Protein AF-A0A3M1W6X1-F1 (afdb_monomer_lite)

Foldseek 3Di:
DVLVVVLVLLLVLCVVVVNPLCSSCVVVVHHSVVSVVSCVVSVPDDPDPPPDDPPDPDD

Radius of gyration: 14.83 Å; chains: 1; bounding box: 18×50×24 Å

Sequence (59 aa):
TLEEMERTMIQQALEQTGWNQTRAAHLLGISRDAIRYKIKKHKIERGVIVSAPSSLKSA

Secondary structure (DSSP, 8-s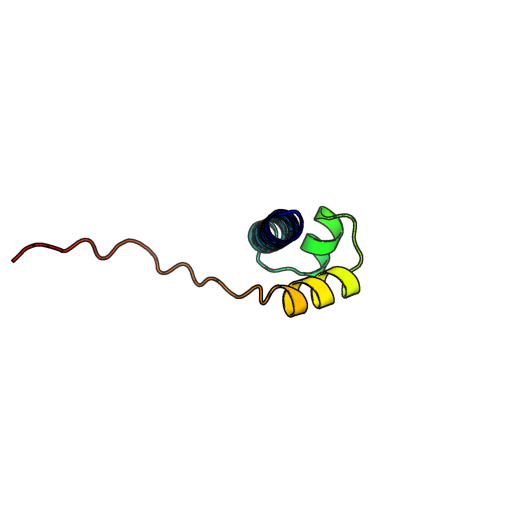tate):
-HHHHHHHHHHHHHHHTTT-HHHHHHHTTS-HHHHHHHHHHTT--------S-------

Structure (mmCIF, N/CA/C/O backbone):
data_AF-A0A3M1W6X1-F1
#
_entry.id   AF-A0A3M1W6X1-F1
#
loop_
_atom_site.group_PDB
_atom_site.id
_atom_site.type_symbol
_atom_site.label_atom_id
_atom_site.label_alt_id
_atom_site.label_comp_id
_atom_site.label_asym_id
_atom_site.label_entity_id
_atom_site.label_seq_id
_atom_site.pdbx_PDB_ins_code
_atom_site.Cartn_x
_atom_site.Cartn_y
_atom_site.Cartn_z
_atom_site.occupancy
_atom_site.B_iso_or_equiv
_atom_site.auth_seq_id
_atom_site.auth_comp_id
_atom_site.auth_asym_id
_atom_site.auth_atom_id
_atom_site.pdbx_PDB_model_num
ATOM 1 N N . THR A 1 1 ? -10.618 -2.796 12.853 1.00 89.56 1 THR A N 1
ATOM 2 C CA . THR A 1 1 ? -10.091 -1.421 13.052 1.00 89.56 1 THR A CA 1
ATOM 3 C C . THR A 1 1 ? -9.799 -0.776 11.703 1.00 89.56 1 THR A C 1
ATOM 5 O O . THR A 1 1 ? -9.848 -1.466 10.689 1.00 89.56 1 THR A O 1
ATOM 8 N N . LEU A 1 2 ? -9.496 0.529 11.654 1.00 89.19 2 LEU A N 1
ATOM 9 C CA . LEU A 1 2 ? -9.118 1.205 10.400 1.00 89.19 2 LEU A CA 1
ATOM 10 C C . LEU A 1 2 ? -7.908 0.533 9.718 1.00 89.19 2 LEU A C 1
ATOM 12 O O . LEU A 1 2 ? -7.863 0.436 8.496 1.00 89.19 2 LEU A O 1
ATOM 16 N N . GLU A 1 3 ? -6.963 0.008 10.504 1.00 90.88 3 GLU A N 1
ATOM 17 C CA . GLU A 1 3 ? -5.775 -0.679 9.982 1.00 90.88 3 GLU A CA 1
ATOM 18 C C . GLU A 1 3 ? -6.099 -2.007 9.282 1.00 90.88 3 GLU A C 1
ATOM 20 O O . GLU A 1 3 ? -5.517 -2.311 8.244 1.00 90.88 3 GLU A O 1
ATOM 25 N N . GLU A 1 4 ? -7.057 -2.783 9.794 1.00 92.31 4 GLU A N 1
ATOM 26 C CA . GLU A 1 4 ? -7.492 -4.038 9.159 1.00 92.31 4 GLU A CA 1
ATOM 27 C C . GLU A 1 4 ? -8.220 -3.787 7.836 1.00 92.31 4 GLU A C 1
ATOM 29 O O . GLU A 1 4 ? -8.013 -4.516 6.862 1.00 92.31 4 GLU A O 1
ATOM 34 N N . MET A 1 5 ? -9.041 -2.732 7.780 1.00 94.62 5 MET A N 1
ATOM 35 C CA . MET A 1 5 ? -9.691 -2.311 6.536 1.00 94.62 5 MET A CA 1
ATOM 36 C C . MET A 1 5 ? -8.651 -1.876 5.505 1.00 94.62 5 MET A C 1
ATOM 38 O O . MET A 1 5 ? -8.705 -2.314 4.358 1.00 94.62 5 MET A O 1
ATOM 42 N N . GLU A 1 6 ? -7.671 -1.067 5.915 1.00 95.19 6 GLU A N 1
ATOM 43 C CA . GLU A 1 6 ? -6.568 -0.659 5.047 1.00 95.19 6 GLU A CA 1
ATOM 44 C C . GLU A 1 6 ? -5.793 -1.871 4.511 1.00 95.19 6 GLU A C 1
ATOM 46 O O . GLU A 1 6 ? -5.588 -1.983 3.300 1.00 95.19 6 GLU A O 1
ATOM 51 N N . ARG A 1 7 ? -5.415 -2.811 5.387 1.00 95.50 7 ARG A N 1
ATOM 52 C CA . ARG A 1 7 ? -4.731 -4.051 4.999 1.00 95.50 7 ARG A CA 1
ATOM 53 C C . ARG A 1 7 ? -5.534 -4.842 3.966 1.00 95.50 7 ARG A C 1
ATOM 55 O O . ARG A 1 7 ? -4.966 -5.274 2.965 1.00 95.50 7 ARG A O 1
ATOM 62 N N . THR A 1 8 ? -6.839 -4.990 4.188 1.00 95.38 8 THR A N 1
ATOM 63 C CA . THR A 1 8 ? -7.740 -5.729 3.290 1.00 95.38 8 THR A CA 1
ATOM 64 C C . THR A 1 8 ? -7.828 -5.064 1.917 1.00 95.38 8 THR A C 1
ATOM 66 O O . THR A 1 8 ? -7.692 -5.745 0.903 1.00 95.38 8 THR A O 1
ATOM 69 N N . MET A 1 9 ? -7.966 -3.735 1.865 1.00 96.62 9 MET A N 1
ATOM 70 C CA . MET A 1 9 ? -8.004 -2.990 0.600 1.00 96.62 9 MET A CA 1
ATOM 71 C C . MET A 1 9 ? -6.705 -3.142 -0.198 1.00 96.62 9 MET A C 1
ATOM 73 O O . MET A 1 9 ? -6.739 -3.360 -1.409 1.00 96.62 9 MET A O 1
ATOM 77 N N . ILE A 1 10 ? -5.550 -3.075 0.474 1.00 96.56 10 ILE A N 1
ATOM 78 C CA . ILE A 1 10 ? -4.253 -3.264 -0.187 1.00 96.56 10 ILE A CA 1
ATOM 79 C C . ILE A 1 10 ? -4.123 -4.682 -0.732 1.00 96.56 10 ILE A C 1
ATOM 81 O O . ILE A 1 10 ? -3.695 -4.861 -1.872 1.00 96.56 10 ILE A O 1
ATOM 85 N N . GLN A 1 11 ? -4.499 -5.682 0.063 1.00 96.56 11 GLN A N 1
ATOM 86 C CA . GLN A 1 11 ? -4.435 -7.077 -0.351 1.00 96.56 11 GLN A CA 1
ATOM 87 C C . GLN A 1 11 ? -5.329 -7.343 -1.568 1.00 96.56 11 GLN A C 1
ATOM 89 O O . GLN A 1 11 ? -4.855 -7.895 -2.558 1.00 96.56 11 GLN A O 1
ATOM 94 N N . GLN A 1 12 ? -6.570 -6.855 -1.552 1.00 96.38 12 GLN A N 1
ATOM 95 C CA . GLN A 1 12 ? -7.492 -6.986 -2.680 1.00 96.38 12 GLN A CA 1
ATOM 96 C C . GLN A 1 12 ? -6.964 -6.301 -3.945 1.00 96.38 12 GLN A C 1
ATOM 98 O O . GLN A 1 12 ? -7.001 -6.894 -5.020 1.00 96.38 12 GLN A O 1
ATOM 103 N N . ALA A 1 13 ? -6.429 -5.081 -3.841 1.00 97.50 13 ALA A N 1
ATOM 104 C CA . ALA A 1 13 ? -5.859 -4.384 -4.994 1.00 97.50 13 ALA A CA 1
ATOM 105 C C . ALA A 1 13 ? -4.636 -5.119 -5.570 1.00 97.50 13 ALA A C 1
ATOM 107 O O . ALA A 1 13 ? -4.448 -5.169 -6.790 1.00 97.50 13 ALA A O 1
ATOM 108 N N . LEU A 1 14 ? -3.801 -5.716 -4.714 1.00 96.75 14 LEU A N 1
ATOM 109 C CA . LEU A 1 14 ? -2.681 -6.550 -5.151 1.00 96.75 14 LEU A CA 1
ATOM 110 C C . LEU A 1 14 ? -3.175 -7.813 -5.852 1.00 96.75 14 LEU A C 1
ATOM 112 O O . LEU A 1 14 ? -2.702 -8.112 -6.942 1.00 96.75 14 LEU A O 1
ATOM 116 N N . GLU A 1 15 ? -4.150 -8.521 -5.294 1.00 96.00 15 GLU A N 1
ATOM 117 C CA . GLU A 1 15 ? -4.711 -9.733 -5.900 1.00 96.00 15 GLU A CA 1
ATOM 118 C C . GLU A 1 15 ? -5.370 -9.444 -7.256 1.00 96.00 15 GLU A C 1
ATOM 120 O O . GLU A 1 15 ? -5.034 -10.094 -8.248 1.00 96.00 15 GLU A O 1
ATOM 125 N N . GLN A 1 16 ? -6.207 -8.404 -7.338 1.00 95.69 16 GLN A N 1
ATOM 126 C CA . GLN A 1 16 ? -6.884 -7.982 -8.574 1.00 95.69 16 GLN A CA 1
ATOM 127 C C . GLN A 1 16 ? -5.910 -7.612 -9.697 1.00 95.69 16 GLN A C 1
ATOM 129 O O . GLN A 1 16 ? -6.227 -7.747 -10.877 1.00 95.69 16 GLN A O 1
ATOM 134 N N . THR A 1 17 ? -4.713 -7.145 -9.347 1.00 96.62 17 THR A N 1
ATOM 135 C CA . THR A 1 17 ? -3.699 -6.718 -10.320 1.00 96.62 17 THR A CA 1
ATOM 136 C C . THR A 1 17 ? -2.634 -7.775 -10.585 1.00 96.62 17 THR A C 1
ATOM 138 O O . THR A 1 17 ? -1.638 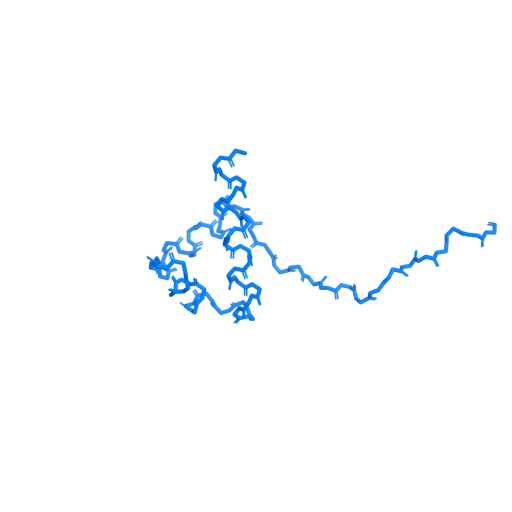-7.478 -11.251 1.00 96.62 17 THR A O 1
ATOM 141 N N . GLY A 1 18 ? -2.806 -8.997 -10.069 1.00 95.62 18 GLY A N 1
ATOM 142 C CA . GLY A 1 18 ? -1.810 -10.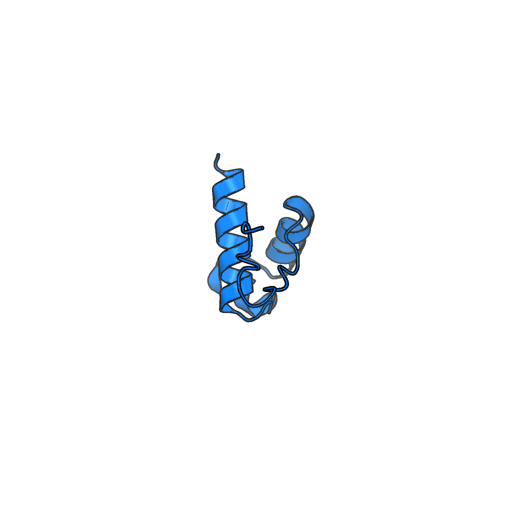059 -10.199 1.00 95.62 18 GLY A CA 1
ATOM 143 C C . GLY A 1 18 ? -0.491 -9.707 -9.510 1.00 95.62 18 GLY A C 1
ATOM 144 O O . GLY A 1 18 ? 0.582 -10.016 -10.020 1.00 95.62 18 GLY A O 1
ATOM 145 N N . TRP A 1 19 ? -0.571 -9.033 -8.364 1.00 95.50 19 TRP A N 1
ATOM 146 C CA . TRP A 1 19 ? 0.547 -8.540 -7.556 1.00 95.50 19 TRP A CA 1
ATOM 147 C C . TRP A 1 19 ? 1.391 -7.451 -8.232 1.00 95.50 19 TRP A C 1
ATOM 149 O O . TRP A 1 19 ? 2.539 -7.203 -7.853 1.00 95.50 19 TRP A O 1
ATOM 159 N N . ASN A 1 20 ? 0.815 -6.733 -9.200 1.00 96.75 20 ASN A N 1
ATOM 160 C CA . ASN A 1 20 ? 1.456 -5.572 -9.804 1.00 96.75 20 ASN A CA 1
ATOM 161 C C . ASN A 1 20 ? 1.283 -4.334 -8.911 1.00 96.75 20 ASN A C 1
ATOM 163 O O . ASN A 1 20 ? 0.275 -3.635 -8.975 1.00 96.75 20 ASN A O 1
ATOM 167 N N . GLN A 1 21 ? 2.308 -4.029 -8.112 1.00 96.81 21 GLN A N 1
ATOM 168 C CA . GLN A 1 21 ? 2.297 -2.914 -7.155 1.00 96.81 21 GLN A CA 1
ATOM 169 C C . GLN A 1 21 ? 1.969 -1.559 -7.797 1.00 96.81 21 GLN A C 1
ATOM 171 O O . GLN A 1 21 ? 1.249 -0.766 -7.201 1.00 96.81 21 GLN A O 1
ATOM 176 N N . THR A 1 22 ? 2.462 -1.284 -9.009 1.00 97.94 22 THR A N 1
ATOM 177 C CA . THR A 1 22 ? 2.165 -0.022 -9.703 1.00 97.94 22 THR A CA 1
ATOM 178 C C . THR A 1 22 ? 0.679 0.065 -10.039 1.00 97.94 22 THR A C 1
ATOM 180 O O . THR A 1 22 ? 0.043 1.072 -9.746 1.00 97.94 22 THR A O 1
ATOM 183 N N . ARG A 1 23 ? 0.094 -1.005 -10.590 1.00 98.12 23 ARG A N 1
ATOM 184 C CA . ARG A 1 23 ? -1.343 -1.042 -10.900 1.00 98.12 23 ARG A CA 1
ATOM 185 C C . ARG A 1 23 ? -2.203 -1.010 -9.637 1.00 98.12 23 ARG A C 1
ATOM 187 O O . ARG A 1 23 ? -3.187 -0.284 -9.611 1.00 98.12 23 ARG A O 1
ATOM 194 N N . ALA A 1 24 ? -1.814 -1.725 -8.583 1.00 98.06 24 ALA A N 1
ATOM 195 C CA . ALA A 1 24 ? -2.523 -1.703 -7.305 1.00 98.06 24 ALA A CA 1
ATOM 196 C C . ALA A 1 24 ? -2.504 -0.304 -6.665 1.00 98.06 24 ALA A C 1
ATOM 198 O O . ALA A 1 24 ? -3.515 0.148 -6.140 1.00 98.06 24 ALA A O 1
ATOM 199 N N . ALA A 1 25 ? -1.381 0.416 -6.764 1.00 98.12 25 ALA A N 1
ATOM 200 C CA . ALA A 1 25 ? -1.275 1.800 -6.307 1.00 98.12 25 ALA A CA 1
ATOM 201 C C . ALA A 1 25 ? -2.218 2.729 -7.087 1.00 98.12 25 ALA A C 1
ATOM 203 O O . ALA A 1 25 ? -2.933 3.518 -6.472 1.00 98.12 25 ALA A O 1
ATOM 204 N N . HIS A 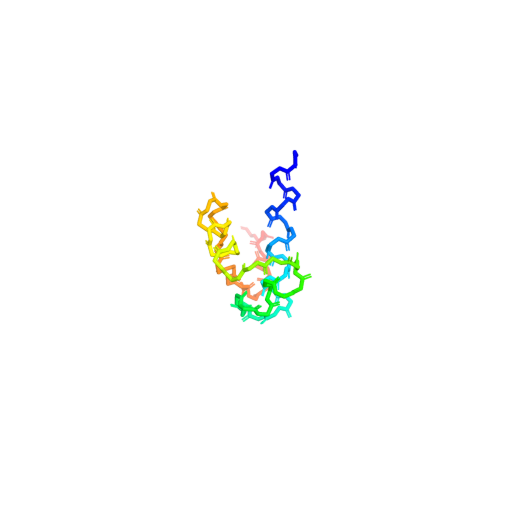1 26 ? -2.284 2.574 -8.416 1.00 98.06 26 HIS A N 1
ATOM 205 C CA . HIS A 1 26 ? -3.243 3.303 -9.247 1.00 98.06 26 HIS A CA 1
ATOM 206 C C . HIS A 1 26 ? -4.700 3.004 -8.868 1.00 98.06 26 HIS A C 1
ATOM 208 O O . HIS A 1 26 ? -5.485 3.942 -8.774 1.00 98.06 26 HIS A O 1
ATOM 214 N N . LEU A 1 27 ? -5.058 1.741 -8.597 1.00 97.69 27 LEU A N 1
ATOM 215 C CA . LEU A 1 27 ? -6.413 1.373 -8.158 1.00 97.69 27 LEU A CA 1
ATOM 216 C C . LEU A 1 27 ? -6.793 2.002 -6.813 1.00 97.69 27 LEU A C 1
ATOM 218 O O . LEU A 1 27 ? -7.940 2.387 -6.617 1.00 97.69 27 LEU A O 1
ATOM 222 N N . LEU A 1 28 ? -5.834 2.115 -5.896 1.00 97.06 28 LEU A N 1
ATOM 223 C CA . LEU A 1 28 ? -6.047 2.701 -4.571 1.00 97.06 28 LEU A CA 1
ATOM 224 C C . LEU A 1 28 ? -5.886 4.229 -4.546 1.00 97.06 28 LEU A C 1
ATOM 226 O O . LEU A 1 28 ? -6.041 4.831 -3.487 1.00 97.06 28 LEU A O 1
ATOM 230 N N . GLY A 1 29 ? -5.543 4.862 -5.674 1.00 97.81 29 GLY A N 1
ATOM 231 C CA . GLY A 1 29 ? -5.321 6.308 -5.747 1.00 97.81 29 GLY A CA 1
ATOM 232 C C . GLY A 1 29 ? -4.117 6.795 -4.931 1.00 97.81 29 GLY A C 1
ATOM 233 O O . GLY A 1 29 ? -4.113 7.927 -4.455 1.00 97.81 29 GLY A O 1
ATOM 234 N N . ILE A 1 30 ? -3.100 5.948 -4.744 1.00 97.62 30 ILE A N 1
ATOM 235 C CA . ILE A 1 30 ? -1.885 6.270 -3.980 1.00 97.62 30 ILE A CA 1
ATOM 236 C C . ILE A 1 30 ? -0.629 6.139 -4.842 1.00 97.62 30 ILE A C 1
ATOM 238 O O . ILE A 1 30 ? -0.641 5.575 -5.935 1.00 97.62 30 ILE A O 1
ATOM 242 N N . SER A 1 31 ? 0.499 6.638 -4.337 1.00 98.12 31 SER A N 1
ATOM 243 C CA . SER A 1 31 ? 1.785 6.457 -5.006 1.00 98.12 31 SER A CA 1
ATOM 244 C C . SER A 1 31 ? 2.298 5.018 -4.876 1.00 98.12 31 SER A C 1
ATOM 246 O O . SER A 1 31 ? 1.998 4.291 -3.923 1.00 98.12 31 SER A O 1
ATOM 248 N N . ARG A 1 32 ? 3.159 4.615 -5.817 1.00 97.06 32 ARG A N 1
ATOM 249 C CA . ARG A 1 32 ? 3.879 3.334 -5.752 1.00 97.06 32 ARG A CA 1
ATOM 250 C C . ARG A 1 32 ? 4.712 3.198 -4.467 1.00 97.06 32 ARG A C 1
ATOM 252 O O . ARG A 1 32 ? 4.834 2.107 -3.913 1.00 97.06 32 ARG A O 1
ATOM 259 N N . ASP A 1 33 ? 5.292 4.286 -3.972 1.00 97.69 33 ASP A N 1
ATOM 260 C CA . ASP A 1 33 ? 6.078 4.234 -2.737 1.00 97.69 33 ASP A CA 1
ATOM 261 C C . ASP A 1 33 ? 5.187 4.080 -1.502 1.00 97.69 33 ASP A C 1
ATOM 263 O O . ASP A 1 33 ? 5.527 3.313 -0.597 1.00 97.69 33 ASP A O 1
ATOM 267 N N . ALA A 1 34 ? 4.002 4.704 -1.500 1.00 97.56 34 ALA A N 1
ATOM 268 C CA . ALA A 1 34 ? 3.010 4.505 -0.451 1.00 97.56 34 ALA A CA 1
ATOM 269 C C . ALA A 1 34 ? 2.536 3.048 -0.402 1.00 97.56 34 ALA A C 1
ATOM 271 O O . ALA A 1 34 ? 2.473 2.472 0.685 1.00 97.56 34 ALA A O 1
ATOM 272 N N . ILE A 1 35 ? 2.264 2.417 -1.553 1.00 97.00 35 ILE A N 1
ATOM 273 C CA . ILE A 1 35 ? 1.862 1.005 -1.548 1.00 97.00 35 ILE A CA 1
ATOM 274 C C . ILE A 1 35 ? 2.994 0.102 -1.054 1.00 97.00 35 ILE A C 1
ATOM 276 O O . ILE A 1 35 ? 2.750 -0.772 -0.226 1.00 97.00 35 ILE A O 1
ATOM 280 N N . ARG A 1 36 ? 4.245 0.354 -1.468 1.00 96.56 36 ARG A N 1
ATOM 281 C CA . ARG A 1 36 ? 5.412 -0.411 -1.001 1.00 96.56 36 ARG A CA 1
ATOM 282 C C . ARG A 1 36 ? 5.567 -0.304 0.516 1.00 96.56 36 ARG A C 1
ATOM 284 O O . ARG A 1 36 ? 5.770 -1.317 1.185 1.00 96.56 36 ARG A O 1
ATOM 291 N N . TYR A 1 37 ? 5.462 0.909 1.060 1.00 97.56 37 TYR A N 1
ATOM 292 C CA . TYR A 1 37 ? 5.532 1.137 2.501 1.00 97.56 37 TYR A CA 1
ATOM 293 C C . TYR A 1 37 ? 4.416 0.394 3.238 1.00 97.56 37 TYR A C 1
ATOM 295 O O . TYR A 1 37 ? 4.688 -0.312 4.208 1.00 97.56 37 TYR A O 1
ATOM 303 N N . LYS A 1 38 ? 3.173 0.493 2.756 1.00 96.19 38 LYS A N 1
ATOM 304 C CA . LYS A 1 38 ? 2.019 -0.149 3.392 1.00 96.19 38 LYS A CA 1
ATOM 305 C C . LYS A 1 38 ? 2.096 -1.678 3.338 1.00 96.19 38 LYS A C 1
ATOM 307 O O . LYS A 1 38 ? 1.791 -2.314 4.339 1.00 96.19 38 LYS A O 1
ATOM 312 N N . ILE A 1 39 ? 2.581 -2.268 2.241 1.00 96.00 39 ILE A N 1
ATOM 313 C CA . ILE A 1 39 ? 2.849 -3.717 2.147 1.00 96.00 39 ILE A CA 1
ATOM 314 C C . ILE A 1 39 ? 3.818 -4.158 3.246 1.00 96.00 39 ILE A C 1
ATOM 316 O O . ILE A 1 39 ? 3.549 -5.131 3.947 1.00 96.00 39 ILE A O 1
ATOM 320 N N . LYS A 1 40 ? 4.918 -3.415 3.434 1.00 95.69 40 LYS A N 1
ATOM 321 C CA . LYS A 1 40 ? 5.911 -3.706 4.477 1.00 95.69 40 LYS A CA 1
ATOM 322 C C . LYS A 1 40 ? 5.342 -3.499 5.884 1.00 95.69 40 LYS A C 1
ATOM 324 O O . LYS A 1 40 ? 5.567 -4.342 6.746 1.00 95.69 40 LYS A O 1
ATOM 329 N N . LYS A 1 41 ? 4.599 -2.407 6.112 1.00 95.25 41 LYS A N 1
ATOM 330 C CA . LYS A 1 41 ? 3.955 -2.090 7.401 1.00 95.25 41 LYS A CA 1
ATOM 331 C C . LYS A 1 41 ? 2.987 -3.201 7.817 1.00 95.25 41 LYS A C 1
ATOM 333 O O . LYS A 1 41 ? 3.034 -3.656 8.954 1.00 95.25 41 LYS A O 1
ATOM 338 N N . HIS A 1 42 ? 2.150 -3.648 6.884 1.00 94.25 42 HIS A N 1
ATOM 339 C CA . HIS A 1 42 ? 1.080 -4.621 7.126 1.00 94.25 42 HIS A CA 1
ATOM 340 C C . HIS A 1 42 ? 1.495 -6.079 6.911 1.00 94.25 42 HIS A C 1
ATOM 342 O O . HIS A 1 42 ? 0.653 -6.966 7.048 1.00 94.25 42 HIS A O 1
ATOM 348 N N . LYS A 1 43 ? 2.769 -6.328 6.570 1.00 94.00 43 LYS A N 1
ATOM 349 C CA . LYS A 1 43 ? 3.324 -7.662 6.278 1.00 94.00 43 LYS A CA 1
ATOM 350 C C . LYS A 1 43 ? 2.437 -8.447 5.299 1.00 94.00 43 LYS A C 1
ATOM 352 O O . LYS A 1 43 ? 2.038 -9.577 5.563 1.00 94.00 43 LYS A O 1
ATOM 357 N N . ILE A 1 44 ? 2.055 -7.798 4.199 1.00 93.25 44 ILE A N 1
ATOM 358 C CA . ILE A 1 44 ? 1.192 -8.402 3.177 1.00 93.25 44 ILE A CA 1
ATOM 359 C C . ILE A 1 44 ? 2.053 -9.288 2.282 1.00 93.25 44 ILE A C 1
ATOM 361 O O . ILE A 1 44 ? 3.006 -8.812 1.665 1.00 93.25 44 ILE A O 1
ATOM 365 N N . GLU A 1 45 ? 1.699 -10.566 2.200 1.00 90.69 45 GLU A N 1
ATOM 366 C CA . GLU A 1 45 ? 2.494 -11.574 1.511 1.00 90.69 45 GLU A CA 1
ATOM 367 C C . GLU A 1 45 ? 1.711 -12.324 0.440 1.00 90.69 45 GLU A C 1
ATOM 369 O O . GLU A 1 45 ? 0.498 -12.513 0.531 1.00 90.69 45 GLU A O 1
ATOM 374 N N . ARG A 1 46 ? 2.499 -12.786 -0.538 1.00 89.12 46 ARG A N 1
ATOM 375 C CA . ARG A 1 46 ? 2.271 -13.863 -1.506 1.00 89.12 46 ARG A CA 1
ATOM 376 C C . ARG A 1 46 ? 1.400 -15.017 -1.030 1.00 8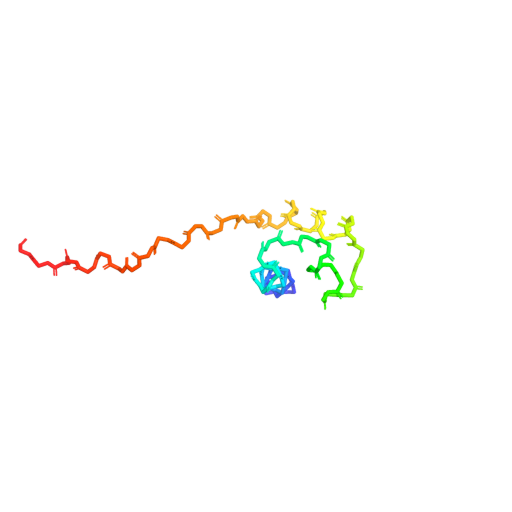9.12 46 ARG A C 1
ATOM 378 O O . ARG A 1 46 ? 1.976 -16.084 -0.870 1.00 89.12 46 ARG A O 1
ATOM 385 N N . GLY A 1 47 ? 0.093 -14.881 -0.827 1.00 79.31 47 GLY A N 1
ATOM 386 C CA . GLY A 1 47 ? -0.758 -16.036 -0.539 1.00 79.31 47 GLY A CA 1
ATOM 387 C C . GLY A 1 47 ? -0.732 -16.995 -1.729 1.00 79.31 47 GLY A C 1
ATOM 388 O O . GLY A 1 47 ? -1.439 -16.781 -2.713 1.00 79.31 47 GLY A O 1
ATOM 389 N N . VAL A 1 48 ? 0.130 -18.014 -1.699 1.00 62.78 48 VAL A N 1
ATOM 390 C CA . VAL A 1 48 ? 0.081 -19.097 -2.680 1.00 62.78 48 VAL A CA 1
ATOM 391 C C . VAL A 1 48 ? -1.219 -19.830 -2.409 1.00 62.78 48 VAL A C 1
ATOM 393 O O . VAL A 1 48 ? -1.396 -20.430 -1.352 1.00 62.78 48 VAL A O 1
ATOM 396 N N . ILE A 1 49 ? -2.147 -19.732 -3.356 1.00 57.81 49 ILE A N 1
ATOM 397 C CA . ILE A 1 49 ? -3.366 -20.525 -3.355 1.00 57.81 49 ILE A CA 1
ATOM 398 C C . ILE A 1 49 ? -2.902 -21.975 -3.491 1.00 57.81 49 ILE A C 1
ATOM 400 O O . ILE A 1 49 ? -2.556 -22.424 -4.583 1.00 57.81 49 ILE A O 1
ATOM 404 N N . VAL A 1 50 ? -2.822 -22.699 -2.377 1.00 57.28 50 VAL A N 1
ATOM 405 C CA . VAL A 1 50 ? -2.813 -24.157 -2.427 1.00 57.28 50 VAL A CA 1
ATOM 406 C C . VAL A 1 50 ? -4.177 -24.515 -3.004 1.00 57.28 50 VAL A C 1
ATOM 408 O O . VAL A 1 50 ? -5.215 -24.204 -2.420 1.00 57.28 50 VAL A O 1
ATOM 411 N N . SER A 1 51 ? -4.190 -25.040 -4.221 1.00 51.06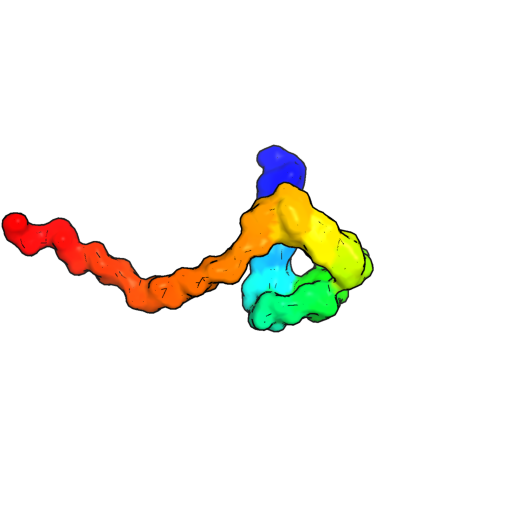 51 SER A N 1
ATOM 412 C CA . SER A 1 51 ? -5.404 -25.504 -4.873 1.00 51.06 51 SER A CA 1
ATOM 413 C C . SER A 1 51 ? -6.072 -26.589 -4.018 1.00 51.06 51 SER A C 1
ATOM 415 O O . SER A 1 51 ? -5.551 -27.697 -3.935 1.00 51.06 51 SER A O 1
ATOM 417 N N . ALA A 1 52 ? -7.246 -26.259 -3.470 1.00 51.22 52 ALA A N 1
ATOM 418 C CA . ALA A 1 52 ? -8.284 -27.157 -2.947 1.00 51.22 52 ALA A CA 1
ATOM 419 C C . ALA A 1 52 ? -8.010 -27.894 -1.605 1.00 51.22 52 ALA A C 1
ATOM 421 O O . ALA A 1 52 ? -6.866 -28.092 -1.200 1.00 51.22 52 ALA A O 1
ATOM 422 N N . PRO A 1 53 ? -9.082 -28.260 -0.867 1.00 53.12 53 PRO A N 1
ATOM 423 C CA . PRO A 1 53 ? -9.009 -28.690 0.517 1.00 53.12 53 PRO A CA 1
ATOM 424 C C . PRO A 1 53 ? -8.600 -30.160 0.583 1.00 53.12 53 PRO A C 1
ATOM 426 O O . PRO A 1 53 ? -9.229 -31.022 -0.027 1.00 53.12 53 PRO A O 1
ATOM 429 N N . SER A 1 54 ? -7.608 -30.478 1.407 1.00 51.62 54 SER A N 1
ATOM 430 C CA . SER A 1 54 ? -7.455 -31.824 1.952 1.00 51.62 54 SER A CA 1
ATOM 431 C C . SER A 1 54 ? -8.584 -32.080 2.958 1.00 51.62 54 SER A C 1
ATOM 433 O O . SER A 1 54 ? -8.384 -32.083 4.172 1.00 51.62 54 SER A O 1
ATOM 435 N N . SER A 1 55 ? -9.802 -32.258 2.444 1.00 59.59 55 SER A N 1
ATOM 436 C CA . SER A 1 55 ? -10.847 -32.996 3.140 1.00 59.59 55 SER A CA 1
ATOM 437 C C . SER A 1 55 ? -10.426 -34.456 3.168 1.00 59.59 55 SER A C 1
ATOM 439 O O . SER A 1 55 ? -10.580 -35.151 2.174 1.00 59.59 55 SER A O 1
ATOM 441 N N . LEU A 1 56 ? -9.895 -34.902 4.304 1.00 48.78 56 LEU A N 1
ATOM 442 C CA . LEU A 1 56 ? -10.045 -36.270 4.799 1.00 48.78 56 LEU A CA 1
ATOM 443 C C . LEU A 1 56 ? -9.733 -36.284 6.303 1.00 48.78 56 LEU A C 1
ATOM 445 O O . LEU A 1 56 ? -8.694 -36.739 6.765 1.00 48.78 56 LEU A O 1
ATOM 449 N N . LYS A 1 57 ? -10.696 -35.787 7.089 1.00 50.16 57 LYS A N 1
ATOM 450 C CA . LYS A 1 57 ? -11.130 -36.558 8.257 1.00 50.16 57 LYS A CA 1
ATOM 451 C C . LYS A 1 57 ? -11.926 -37.732 7.694 1.00 50.16 57 LYS A C 1
ATOM 453 O O . LYS A 1 57 ? -12.993 -37.467 7.153 1.00 50.16 57 LYS A O 1
ATOM 458 N N . SER A 1 58 ? -11.408 -38.958 7.766 1.00 45.25 58 SER A N 1
ATOM 459 C CA . SER A 1 58 ? -12.152 -40.236 7.781 1.00 45.25 58 SER A CA 1
ATOM 460 C C . SER A 1 58 ? -11.158 -41.400 7.709 1.00 45.25 58 SER A C 1
ATOM 462 O O . SER A 1 58 ? -10.709 -41.730 6.614 1.00 45.25 58 SER A O 1
ATOM 464 N N . ALA A 1 59 ? -10.808 -41.966 8.866 1.00 41.38 59 ALA A N 1
ATOM 465 C CA . ALA A 1 59 ? -10.553 -43.388 9.148 1.00 41.38 59 ALA A CA 1
ATOM 466 C C . ALA A 1 59 ? -9.925 -43.501 10.543 1.00 41.38 59 ALA A C 1
ATOM 468 O O . ALA A 1 59 ? -8.885 -42.840 10.765 1.00 41.38 59 ALA A O 1
#

pLDDT: mean 86.64, std 17.7, range [41.38, 98.12]